Protein AF-A0A1H2R5K2-F1 (afdb_monomer)

Secondary structure (DSSP, 8-state):
-EEE-SSHHHHHHHHHTGGGT-EEE-S-TTTS---TTEE-HHHHHHHHT-

Solvent-accessible surface area (backbone atoms only — not comparable to full-atom values): 3097 Å² total; per-residue (Å²): 102,91,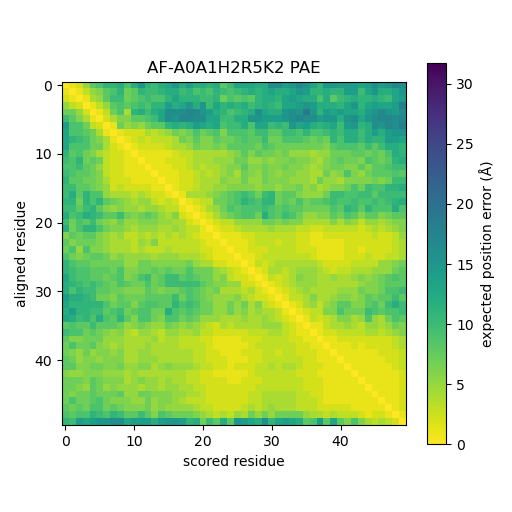50,75,65,84,49,73,70,50,54,52,50,35,61,75,37,40,90,64,74,26,44,40,38,39,86,58,63,88,83,43,80,93,46,98,48,52,33,35,66,67,56,47,51,57,63,74,73,107

pLDDT: mean 78.56, std 9.61, range [56.56, 93.56]

Foldseek 3Di:
DEDEDDDPVVVVVQVVCVVVVAAYEDPPCVVPPDDPRYYYPVVVVVVVVD

Mean predicted aligned error: 5.99 Å

Structure (mmCIF, N/CA/C/O backbone):
data_AF-A0A1H2R5K2-F1
#
_entry.id   AF-A0A1H2R5K2-F1
#
loop_
_atom_site.group_PDB
_atom_site.id
_atom_site.type_symbol
_atom_site.label_atom_id
_atom_site.label_alt_id
_atom_site.label_comp_id
_atom_site.label_asym_id
_atom_site.label_entity_id
_atom_site.label_seq_id
_atom_site.pdbx_PDB_ins_code
_atom_site.Cartn_x
_atom_site.Cartn_y
_atom_site.Cartn_z
_atom_site.occupancy
_atom_site.B_iso_or_equiv
_atom_site.auth_seq_id
_atom_site.auth_comp_id
_atom_site.auth_asym_id
_atom_site.auth_atom_id
_atom_site.pdbx_PDB_model_num
ATOM 1 N N . MET A 1 1 ? -0.900 -9.640 2.641 1.00 56.56 1 MET A N 1
ATOM 2 C CA . MET A 1 1 ? 0.459 -10.094 3.055 1.00 56.56 1 MET A CA 1
ATOM 3 C C . MET A 1 1 ? 1.397 -8.893 2.948 1.00 56.56 1 MET A C 1
ATOM 5 O O . MET A 1 1 ? 1.314 -8.209 1.939 1.00 56.56 1 MET A O 1
ATOM 9 N N . ILE A 1 2 ? 2.205 -8.575 3.968 1.00 56.75 2 ILE A N 1
ATOM 10 C CA . ILE A 1 2 ? 2.985 -7.318 4.005 1.00 56.75 2 ILE A CA 1
ATOM 11 C C . ILE A 1 2 ? 4.402 -7.566 3.475 1.00 56.75 2 ILE A C 1
ATOM 13 O O . ILE A 1 2 ? 5.106 -8.428 3.999 1.00 56.75 2 ILE A O 1
ATOM 17 N N . TYR A 1 3 ? 4.825 -6.794 2.472 1.00 60.41 3 TYR A N 1
ATOM 18 C CA . TYR A 1 3 ? 6.181 -6.830 1.922 1.00 60.41 3 TYR A CA 1
ATOM 19 C C . TYR A 1 3 ? 6.839 -5.449 2.040 1.00 60.41 3 TYR A C 1
ATOM 21 O O . TYR A 1 3 ? 6.242 -4.433 1.687 1.00 60.41 3 TYR A O 1
ATOM 29 N N . ALA A 1 4 ? 8.076 -5.408 2.536 1.00 57.81 4 ALA A N 1
ATOM 30 C CA . ALA A 1 4 ? 8.878 -4.189 2.602 1.00 57.81 4 ALA A CA 1
ATOM 31 C C . ALA A 1 4 ? 9.714 -4.037 1.324 1.00 57.81 4 ALA A C 1
ATOM 33 O O . ALA A 1 4 ? 10.358 -4.988 0.876 1.00 57.81 4 ALA A O 1
ATOM 34 N N . VAL A 1 5 ? 9.710 -2.840 0.733 1.00 59.34 5 VAL A N 1
ATOM 35 C CA . VAL A 1 5 ? 10.407 -2.583 -0.535 1.00 59.34 5 VAL A CA 1
ATOM 36 C C . VAL A 1 5 ? 11.866 -2.271 -0.306 1.00 59.34 5 VAL A C 1
ATOM 38 O O . VAL A 1 5 ? 12.205 -1.209 0.215 1.00 59.34 5 VAL A O 1
ATOM 41 N N 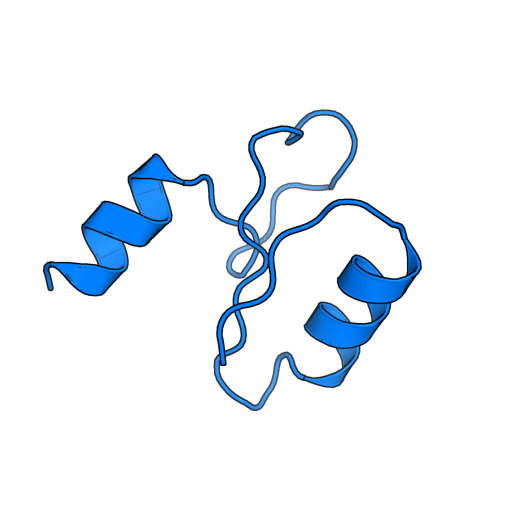. ILE A 1 6 ? 12.722 -3.175 -0.762 1.00 64.31 6 ILE A N 1
ATOM 42 C CA . ILE A 1 6 ? 14.174 -2.981 -0.764 1.00 64.31 6 ILE A CA 1
ATOM 43 C C . ILE A 1 6 ? 14.736 -3.153 -2.189 1.00 64.31 6 ILE A C 1
ATOM 45 O O . ILE A 1 6 ? 15.715 -2.502 -2.531 1.00 64.31 6 ILE A O 1
ATOM 49 N N . ASP A 1 7 ? 14.048 -3.907 -3.061 1.00 65.81 7 ASP A N 1
ATOM 50 C CA . ASP A 1 7 ? 14.498 -4.242 -4.419 1.00 65.81 7 ASP A CA 1
ATOM 51 C C . ASP A 1 7 ? 13.355 -4.279 -5.452 1.00 65.81 7 ASP A C 1
ATOM 53 O O . ASP A 1 7 ? 12.204 -4.578 -5.121 1.00 65.81 7 ASP A O 1
ATOM 57 N N . THR A 1 8 ? 13.695 -4.067 -6.733 1.00 69.69 8 THR A N 1
ATOM 58 C CA . THR A 1 8 ? 12.759 -4.096 -7.886 1.00 69.69 8 THR A CA 1
ATOM 59 C C . THR A 1 8 ? 11.949 -5.397 -7.953 1.00 69.69 8 THR A C 1
ATOM 61 O O . THR A 1 8 ? 10.772 -5.386 -8.306 1.00 69.69 8 THR A O 1
ATOM 64 N N . ASN A 1 9 ? 12.542 -6.521 -7.543 1.00 72.12 9 ASN A N 1
ATOM 65 C CA . ASN A 1 9 ? 11.870 -7.823 -7.511 1.00 72.12 9 ASN A CA 1
ATOM 66 C C . ASN A 1 9 ? 10.651 -7.836 -6.572 1.00 72.12 9 ASN A C 1
ATOM 68 O O . ASN A 1 9 ? 9.657 -8.500 -6.855 1.00 72.12 9 ASN A O 1
ATOM 72 N N . VAL A 1 10 ? 10.700 -7.074 -5.476 1.00 70.50 10 VAL A N 1
ATOM 73 C CA . VAL A 1 10 ? 9.586 -6.967 -4.523 1.00 70.50 10 VAL A CA 1
ATOM 74 C C . VAL A 1 10 ? 8.482 -6.061 -5.073 1.00 70.50 10 VAL A C 1
ATOM 76 O O . VAL A 1 10 ? 7.306 -6.338 -4.859 1.00 70.50 10 VAL A O 1
ATOM 79 N N . PHE A 1 11 ? 8.838 -5.027 -5.845 1.00 75.44 11 PHE A N 1
ATOM 80 C CA . PHE A 1 11 ? 7.863 -4.201 -6.565 1.00 75.44 11 PHE A CA 1
ATOM 81 C C . PHE A 1 11 ? 7.064 -5.018 -7.588 1.00 75.44 11 PHE A C 1
ATOM 83 O O . PHE A 1 11 ? 5.840 -4.922 -7.631 1.00 75.44 11 PHE A O 1
ATOM 90 N N . VAL A 1 12 ? 7.745 -5.867 -8.368 1.00 78.44 12 VAL A N 1
ATOM 91 C CA . VAL A 1 12 ? 7.085 -6.787 -9.308 1.00 78.44 12 VAL A CA 1
ATOM 92 C C . VAL A 1 12 ? 6.188 -7.776 -8.563 1.00 78.44 12 VAL A C 1
ATOM 94 O O . VAL A 1 12 ? 5.047 -7.969 -8.962 1.00 78.44 12 VAL A O 1
ATOM 97 N N . ALA A 1 13 ? 6.641 -8.338 -7.439 1.00 77.69 13 ALA A N 1
ATOM 98 C CA . ALA A 1 13 ? 5.816 -9.242 -6.637 1.00 77.69 13 ALA A CA 1
ATOM 99 C C . ALA A 1 13 ? 4.551 -8.568 -6.068 1.00 77.69 13 ALA A C 1
ATOM 101 O O . ALA A 1 13 ? 3.500 -9.201 -6.012 1.00 77.69 13 ALA A O 1
ATOM 102 N N . ALA A 1 14 ? 4.634 -7.296 -5.664 1.00 75.69 14 ALA A N 1
ATOM 103 C CA . ALA A 1 14 ? 3.472 -6.527 -5.212 1.00 75.69 14 ALA A CA 1
ATOM 104 C C . ALA A 1 14 ? 2.490 -6.227 -6.359 1.00 75.69 14 ALA A C 1
ATOM 106 O O . ALA A 1 14 ? 1.283 -6.243 -6.154 1.00 75.69 14 ALA A O 1
ATOM 107 N N . LEU A 1 15 ? 2.992 -5.992 -7.576 1.00 79.62 15 LEU A N 1
ATOM 108 C CA . LEU A 1 15 ? 2.144 -5.844 -8.763 1.00 79.62 15 LEU A CA 1
ATOM 109 C C . LEU A 1 15 ? 1.426 -7.148 -9.122 1.00 79.62 15 LEU A C 1
ATOM 111 O O . LEU A 1 15 ? 0.224 -7.123 -9.361 1.00 79.62 15 LEU A O 1
ATOM 115 N N . GLU A 1 16 ? 2.151 -8.267 -9.132 1.00 82.25 16 GLU A N 1
ATOM 116 C CA . GLU A 1 16 ? 1.599 -9.599 -9.412 1.00 82.25 16 GLU A CA 1
ATOM 117 C C . GLU A 1 16 ? 0.526 -10.001 -8.394 1.00 82.25 16 GLU A C 1
ATOM 119 O O . GLU A 1 16 ? -0.470 -10.618 -8.751 1.00 82.25 16 GLU A O 1
ATOM 124 N N . LYS A 1 17 ? 0.702 -9.627 -7.123 1.00 79.12 17 LYS A N 1
ATOM 125 C CA . LYS A 1 17 ? -0.242 -9.934 -6.038 1.00 79.12 17 LYS A CA 1
ATOM 126 C C . LYS A 1 17 ? -1.215 -8.799 -5.735 1.00 79.12 17 LYS A C 1
ATOM 128 O O . LYS A 1 17 ? -1.770 -8.746 -4.638 1.00 79.12 17 LYS A O 1
ATOM 133 N N . ARG A 1 18 ? -1.396 -7.835 -6.640 1.00 74.06 18 ARG A N 1
ATOM 134 C CA . ARG A 1 18 ? -2.244 -6.665 -6.366 1.00 74.06 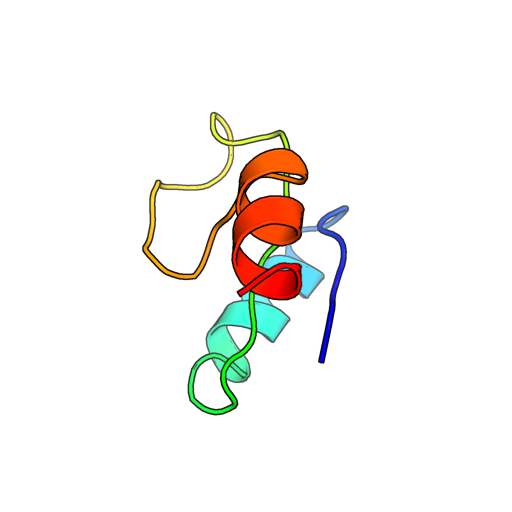18 ARG A CA 1
ATOM 135 C C . ARG A 1 18 ? -3.693 -7.059 -6.070 1.00 74.06 18 ARG A C 1
ATOM 137 O O . ARG A 1 18 ? -4.307 -6.443 -5.206 1.00 74.06 18 ARG A O 1
ATOM 144 N N . ASP A 1 19 ? -4.197 -8.087 -6.745 1.00 7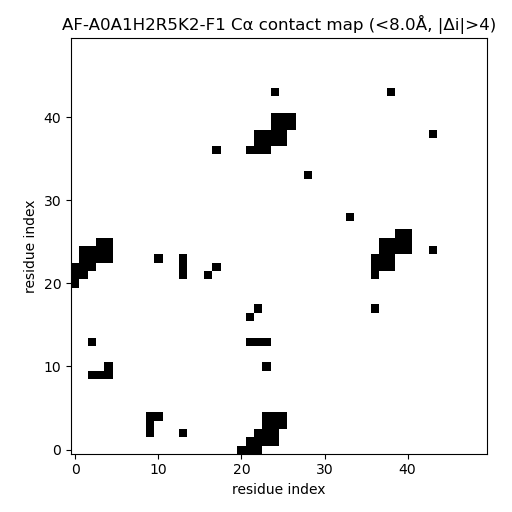8.25 19 ASP A N 1
ATOM 145 C CA . ASP A 1 19 ? -5.567 -8.579 -6.563 1.00 78.25 19 ASP A CA 1
ATOM 146 C C . ASP A 1 19 ? -5.787 -9.259 -5.193 1.00 78.25 19 ASP A C 1
ATOM 148 O O . ASP A 1 19 ? -6.929 -9.450 -4.785 1.00 78.25 19 ASP A O 1
ATOM 152 N N . ASP A 1 20 ? -4.711 -9.556 -4.450 1.00 81.31 20 ASP A N 1
ATOM 153 C CA . ASP A 1 20 ? -4.741 -10.151 -3.105 1.00 81.31 20 ASP A CA 1
ATOM 154 C C . ASP A 1 20 ? -4.649 -9.087 -1.982 1.00 81.31 20 ASP A C 1
ATOM 156 O O . ASP A 1 20 ? -4.057 -9.342 -0.924 1.00 81.31 20 ASP A O 1
ATOM 160 N N . ASP A 1 21 ? -5.147 -7.868 -2.227 1.00 80.31 21 ASP A N 1
ATOM 161 C CA . ASP A 1 21 ? -5.061 -6.714 -1.312 1.00 80.31 21 ASP A CA 1
ATOM 162 C C . ASP A 1 21 ? -3.631 -6.480 -0.785 1.00 80.31 21 ASP A C 1
ATOM 164 O O . ASP A 1 21 ? -3.377 -6.250 0.406 1.00 80.31 21 ASP A O 1
ATOM 168 N N . SER A 1 22 ? -2.642 -6.615 -1.674 1.00 83.31 22 SER A N 1
ATOM 169 C CA . SER A 1 22 ? -1.241 -6.426 -1.311 1.00 83.31 22 SER A CA 1
ATOM 170 C C . SER A 1 22 ? -0.819 -4.962 -1.429 1.00 83.31 22 SER A C 1
ATOM 172 O O . SER A 1 22 ? -1.107 -4.275 -2.409 1.00 83.31 22 SER A O 1
ATOM 174 N N . TYR A 1 23 ? -0.098 -4.496 -0.409 1.00 84.62 23 TYR A N 1
ATOM 175 C CA . TYR A 1 23 ? 0.427 -3.138 -0.334 1.00 84.62 23 TYR A CA 1
ATOM 176 C C . TYR A 1 23 ? 1.947 -3.144 -0.420 1.00 84.62 23 TYR A C 1
ATOM 178 O O . TYR A 1 23 ? 2.640 -3.969 0.183 1.00 84.62 23 TYR A O 1
ATOM 186 N N . LEU A 1 24 ? 2.459 -2.163 -1.147 1.00 84.81 24 LEU A N 1
ATOM 187 C CA . LEU A 1 24 ? 3.860 -1.835 -1.256 1.00 84.81 24 LEU A CA 1
ATOM 188 C C . LEU A 1 24 ? 4.193 -0.739 -0.234 1.00 84.81 24 LEU A C 1
ATOM 190 O O . LEU A 1 24 ? 3.907 0.433 -0.472 1.00 84.81 24 LEU A O 1
ATOM 194 N N . VAL A 1 25 ? 4.826 -1.102 0.885 1.00 86.25 25 VAL A N 1
ATOM 195 C CA . VAL A 1 25 ? 5.166 -0.135 1.942 1.00 86.25 25 VAL A CA 1
ATOM 196 C C . VAL A 1 25 ? 6.575 0.428 1.723 1.00 86.25 25 VAL A C 1
ATOM 198 O O . VAL A 1 25 ? 7.566 -0.294 1.866 1.00 86.25 25 VAL A O 1
ATOM 201 N N . THR A 1 26 ? 6.696 1.712 1.369 1.00 84.81 26 THR A N 1
ATOM 202 C CA . THR A 1 26 ? 7.988 2.361 1.078 1.00 84.81 26 THR A CA 1
ATOM 203 C C . THR A 1 26 ? 8.033 3.851 1.421 1.00 84.81 26 THR A C 1
ATOM 205 O O . THR A 1 26 ? 7.079 4.591 1.213 1.00 84.81 26 THR A O 1
ATOM 208 N N . GLY A 1 27 ? 9.188 4.322 1.906 1.00 83.12 27 GLY A N 1
ATOM 209 C CA . GLY A 1 27 ? 9.491 5.755 2.037 1.00 83.12 27 GLY A CA 1
ATOM 210 C C . GLY A 1 27 ? 10.102 6.382 0.773 1.00 83.12 27 GLY A C 1
ATOM 211 O O . GLY A 1 27 ? 10.333 7.586 0.737 1.00 83.12 27 GLY A O 1
ATOM 212 N N . ASN A 1 28 ? 10.388 5.590 -0.269 1.00 80.06 28 ASN A N 1
ATOM 213 C CA . ASN A 1 28 ? 11.083 6.042 -1.479 1.00 80.06 28 ASN A CA 1
ATOM 214 C C . ASN A 1 28 ? 10.111 6.399 -2.620 1.00 80.06 28 ASN A C 1
ATOM 216 O O . ASN A 1 28 ? 10.225 5.902 -3.742 1.00 80.06 28 ASN A O 1
ATOM 220 N N . GLN A 1 29 ? 9.154 7.286 -2.343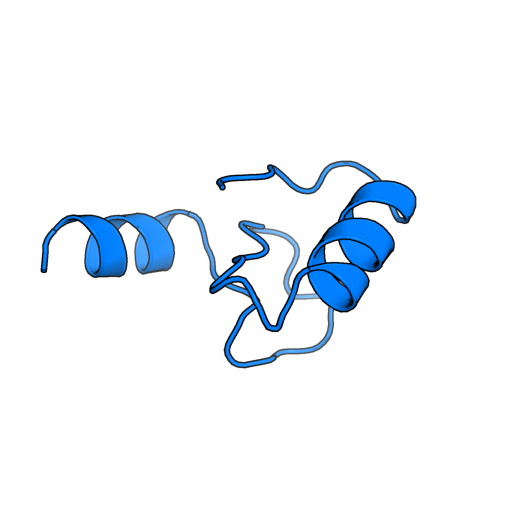 1.00 73.62 29 GLN A N 1
ATOM 221 C CA . GLN A 1 29 ? 8.136 7.716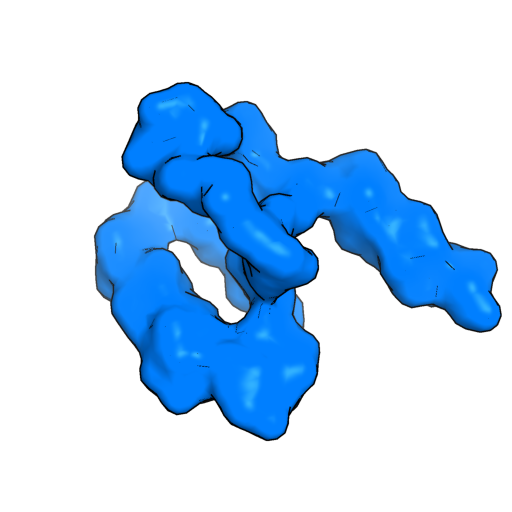 -3.316 1.00 73.62 29 GLN A CA 1
ATOM 222 C C . GLN A 1 29 ? 8.707 8.455 -4.536 1.00 73.62 29 GLN A C 1
ATOM 224 O O . 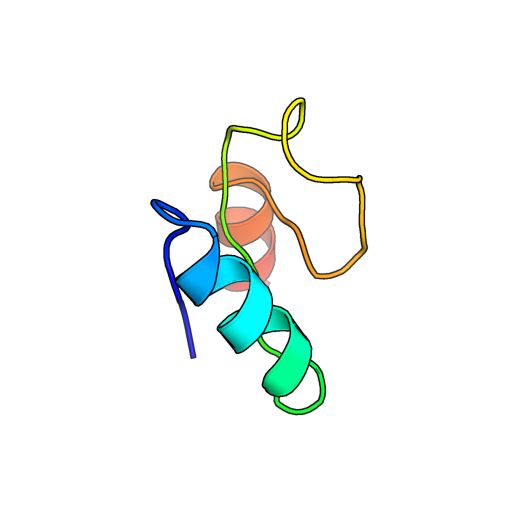GLN A 1 29 ? 8.026 8.636 -5.535 1.00 73.62 29 GLN A O 1
ATOM 229 N N . LYS A 1 30 ? 9.967 8.901 -4.487 1.00 77.06 30 LYS A N 1
ATOM 230 C CA . LYS A 1 30 ? 10.629 9.499 -5.655 1.00 77.06 30 LYS A CA 1
ATOM 231 C C . LYS A 1 30 ? 11.019 8.445 -6.698 1.00 77.06 30 LYS A C 1
ATOM 233 O O . LYS A 1 30 ? 11.101 8.761 -7.881 1.00 77.06 30 LYS A O 1
ATOM 238 N N . HIS A 1 31 ? 11.312 7.222 -6.259 1.00 77.06 31 HIS A N 1
ATOM 239 C CA . HIS A 1 31 ? 11.738 6.127 -7.131 1.00 77.06 31 HIS A CA 1
ATOM 240 C C . HIS A 1 31 ? 10.554 5.315 -7.669 1.00 77.06 31 HIS A C 1
ATOM 242 O O . HIS A 1 31 ? 10.631 4.769 -8.766 1.00 77.06 31 HIS A O 1
ATOM 248 N N . TYR A 1 32 ? 9.456 5.259 -6.916 1.00 73.50 32 TYR A N 1
ATOM 249 C CA . TYR A 1 32 ? 8.248 4.531 -7.290 1.00 73.50 32 TYR A CA 1
ATOM 250 C C . TYR A 1 32 ? 7.119 5.506 -7.640 1.00 73.50 32 TYR A C 1
ATOM 252 O O . TYR A 1 32 ? 6.931 6.483 -6.924 1.00 73.50 32 TYR A O 1
ATOM 260 N N . PRO A 1 33 ? 6.349 5.275 -8.719 1.00 75.00 33 PRO A N 1
ATOM 261 C CA . PRO A 1 33 ? 5.222 6.141 -9.060 1.00 75.00 33 PRO A CA 1
ATOM 262 C C . PRO A 1 33 ? 4.172 6.122 -7.943 1.00 75.00 33 PRO A C 1
ATOM 264 O O . PRO A 1 33 ? 3.948 5.078 -7.340 1.00 75.00 33 PRO A O 1
ATOM 267 N N . VAL A 1 34 ? 3.484 7.239 -7.702 1.00 74.31 34 VAL A N 1
ATOM 268 C CA . VAL A 1 34 ? 2.357 7.283 -6.754 1.00 74.31 34 VAL A CA 1
ATOM 269 C C . VAL A 1 34 ? 1.210 6.427 -7.301 1.00 74.31 34 VAL A C 1
ATOM 271 O O . VAL A 1 34 ? 0.753 6.651 -8.424 1.00 74.31 34 VAL A O 1
ATOM 274 N N . ARG A 1 35 ? 0.779 5.419 -6.535 1.00 80.81 35 ARG A N 1
ATOM 275 C CA . ARG A 1 35 ? -0.352 4.528 -6.846 1.00 80.81 35 ARG A CA 1
ATOM 276 C C . ARG A 1 35 ? -1.055 4.112 -5.556 1.00 80.81 35 ARG A C 1
ATOM 278 O O . ARG A 1 35 ? -0.414 4.051 -4.518 1.00 80.81 35 ARG A O 1
ATOM 285 N N . ASP A 1 36 ? -2.321 3.722 -5.654 1.00 82.38 36 ASP A N 1
ATOM 286 C CA . ASP A 1 36 ? -3.196 3.453 -4.496 1.00 82.38 36 ASP A CA 1
ATOM 287 C C . ASP A 1 36 ? -2.736 2.298 -3.586 1.00 82.38 36 ASP A C 1
ATOM 289 O O . ASP A 1 36 ? -3.110 2.231 -2.422 1.00 82.38 36 ASP A O 1
ATOM 293 N N . PHE A 1 37 ? -1.914 1.383 -4.106 1.00 81.88 37 PHE A N 1
ATOM 294 C CA . PHE A 1 37 ? -1.344 0.262 -3.348 1.00 81.88 37 PHE A CA 1
ATOM 295 C C . PHE A 1 37 ? 0.091 0.541 -2.875 1.00 81.88 37 PHE A C 1
ATOM 297 O O . PHE A 1 37 ? 0.735 -0.340 -2.314 1.00 81.88 37 PHE A O 1
ATOM 304 N N . ILE A 1 38 ? 0.621 1.740 -3.133 1.00 86.06 38 ILE A N 1
ATOM 305 C CA . ILE A 1 38 ? 1.959 2.171 -2.731 1.00 86.06 38 ILE A CA 1
ATOM 306 C C . ILE A 1 38 ? 1.796 3.176 -1.607 1.00 86.06 38 ILE A C 1
ATOM 308 O O . ILE A 1 38 ? 1.369 4.303 -1.833 1.00 86.06 38 ILE A O 1
ATOM 312 N N . VAL A 1 39 ? 2.153 2.753 -0.403 1.00 88.12 39 VAL A N 1
ATOM 313 C CA . VAL A 1 39 ? 1.906 3.506 0.825 1.00 88.12 39 VAL A CA 1
ATOM 314 C C . VAL A 1 39 ? 3.210 3.744 1.569 1.00 88.12 39 VAL A C 1
ATOM 316 O O . VAL A 1 39 ? 4.149 2.949 1.522 1.00 88.12 39 VAL A O 1
ATOM 319 N N . THR A 1 40 ? 3.290 4.853 2.282 1.00 89.44 40 THR A N 1
ATOM 320 C CA . THR A 1 40 ? 4.340 5.092 3.266 1.00 89.44 40 THR A CA 1
ATOM 321 C C . THR A 1 40 ? 4.137 4.212 4.496 1.00 89.44 40 THR A C 1
ATOM 323 O O . THR A 1 40 ? 3.025 3.754 4.765 1.00 89.44 40 THR A O 1
ATOM 326 N N . PRO A 1 41 ? 5.187 4.016 5.315 1.00 88.88 41 PRO A N 1
ATOM 327 C CA . PRO A 1 41 ? 5.019 3.403 6.626 1.00 88.88 41 PRO A CA 1
ATOM 328 C C . PRO A 1 41 ? 3.954 4.097 7.488 1.00 88.88 41 PRO A C 1
ATOM 330 O O . PRO A 1 41 ? 3.250 3.410 8.213 1.00 88.88 41 PRO A O 1
ATOM 333 N N . SER A 1 42 ? 3.801 5.425 7.392 1.00 91.06 42 SER A N 1
ATOM 334 C CA . SER A 1 42 ? 2.778 6.162 8.149 1.00 91.06 42 SER A CA 1
ATOM 335 C C . SER A 1 42 ? 1.368 5.836 7.663 1.00 91.06 42 SER A C 1
ATOM 337 O O . SER A 1 42 ? 0.529 5.456 8.46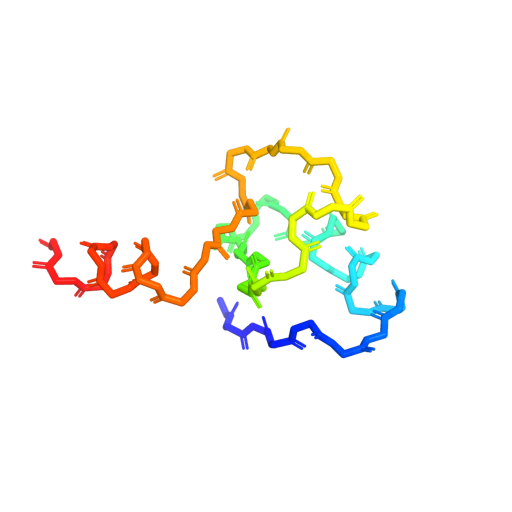7 1.00 91.06 42 SER A O 1
ATOM 339 N N . GLU A 1 43 ? 1.130 5.903 6.352 1.00 90.44 43 GLU A N 1
ATOM 340 C CA . GLU A 1 43 ? -0.170 5.554 5.759 1.00 90.44 43 GLU A CA 1
ATOM 341 C C . GLU A 1 43 ? -0.538 4.092 6.042 1.00 90.44 43 GLU A C 1
ATOM 343 O O . GLU A 1 43 ? -1.697 3.777 6.289 1.00 90.44 43 GLU A O 1
ATOM 348 N N . MET A 1 44 ? 0.449 3.189 6.082 1.00 89.75 44 MET A N 1
ATOM 349 C CA . MET A 1 44 ? 0.217 1.803 6.488 1.00 89.75 44 MET A CA 1
ATOM 350 C C . MET A 1 44 ? -0.255 1.698 7.943 1.00 89.75 44 MET A C 1
ATOM 352 O O . MET A 1 44 ? -1.134 0.892 8.238 1.00 89.75 44 MET A O 1
ATOM 356 N N . MET A 1 45 ? 0.295 2.503 8.857 1.00 92.12 45 MET A N 1
ATOM 357 C CA . MET A 1 45 ? -0.206 2.547 10.234 1.00 92.12 45 MET A CA 1
ATOM 358 C C . MET A 1 45 ? -1.651 3.045 10.280 1.00 92.12 45 MET A C 1
ATOM 360 O O . MET A 1 45 ? -2.44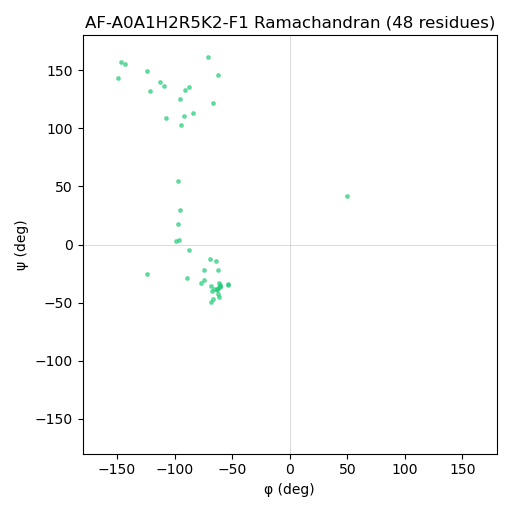3 2.504 11.043 1.00 92.12 45 MET A O 1
ATOM 364 N N . ASP A 1 46 ? -2.012 4.022 9.449 1.00 93.56 46 ASP A N 1
ATOM 365 C CA . ASP A 1 46 ? -3.388 4.517 9.367 1.00 93.56 46 ASP A CA 1
ATOM 366 C C . ASP A 1 46 ? -4.351 3.446 8.829 1.00 93.56 46 ASP A C 1
ATOM 368 O O . ASP A 1 46 ? -5.459 3.324 9.340 1.00 93.56 46 ASP A O 1
ATOM 372 N N . ILE A 1 47 ? -3.923 2.631 7.855 1.00 89.50 47 ILE A N 1
ATOM 373 C CA . ILE A 1 47 ? -4.698 1.495 7.321 1.00 89.50 47 ILE A CA 1
ATOM 374 C C . ILE A 1 47 ? -4.866 0.386 8.371 1.00 89.50 47 ILE A C 1
ATOM 376 O O . ILE A 1 47 ? -5.936 -0.201 8.474 1.00 89.50 47 ILE A O 1
ATOM 380 N N . LEU A 1 48 ? -3.824 0.087 9.155 1.00 87.94 48 LEU A N 1
ATOM 381 C CA . LEU A 1 48 ? -3.857 -0.967 10.181 1.00 87.94 48 LEU A CA 1
ATOM 382 C C . LEU A 1 48 ? -4.660 -0.592 11.434 1.00 87.94 48 LEU A C 1
ATOM 384 O O . LEU A 1 48 ? -5.042 -1.480 12.192 1.00 87.94 48 LEU A O 1
ATOM 388 N N . ASN A 1 49 ? -4.852 0.703 11.680 1.00 90.25 49 ASN A N 1
ATOM 389 C CA . ASN A 1 49 ? -5.576 1.222 12.841 1.00 90.25 49 ASN A CA 1
ATOM 390 C C . ASN A 1 49 ? -7.056 1.540 12.545 1.00 90.25 49 ASN A C 1
ATOM 392 O O . ASN A 1 49 ? -7.737 2.078 13.422 1.00 90.25 49 ASN A O 1
ATOM 396 N N . GLN A 1 50 ? -7.536 1.241 11.333 1.00 72.81 50 GLN A N 1
ATOM 397 C CA . GLN A 1 50 ? -8.956 1.265 10.952 1.00 72.81 50 GLN A CA 1
ATOM 398 C C . GLN A 1 50 ? -9.627 -0.074 11.264 1.00 72.81 50 GLN A C 1
ATOM 400 O O . GLN A 1 50 ? -10.811 -0.033 11.669 1.00 72.81 50 GLN A O 1
#

Radius of gyration: 10.17 Å; Cα contacts (8 Å, |Δi|>4): 48; chains: 1; bounding box: 24×20×22 Å

Sequence (50 aa):
MIYAVIDTNVFVAALEKRDDDSYLVTGNQKHYPVRDFIVTPSEMMDILNQ